Protein AF-A0A6I1VRX3-F1 (afdb_monomer)

Solvent-accessible surface area (backbone atoms only — not comparable to full-atom values): 8539 Å² total; per-residue (Å²): 140,85,86,84,82,84,82,81,81,80,79,81,80,75,81,74,79,74,73,78,70,77,89,48,96,76,66,71,58,45,44,24,51,30,43,34,38,36,75,83,79,39,75,44,44,33,45,35,41,35,40,69,36,66,92,73,33,44,65,95,74,41,26,43,27,34,39,35,39,36,40,33,59,69,88,88,53,74,51,46,29,44,35,40,33,48,27,58,62,52,38,30,47,32,42,41,31,39,71,46,81,92,44,66,44,41,33,35,42,30,46,32,42,55,48,76,49,67,48,100,86,69,52,74,46,40,35,41,40,33,41,37,45,15,65,59,25,91,82,51,35,39,35,41,36,44,26,41,49,56,83,85,129

Nearest PDB structures (foldseek):
  4kr8-assembly1_B  TM=3.207E-01  e=2.478E+00  Salmonella enterica subsp. enterica serovar Typhi

Sequence (153 aa):
MNTLVVALSLAFTGSALADTAVNDPLYITGNYKCTGFDSHDGAFKGDLSVKVNEKSSNFSQNFGAYTFTLEVDLGGDKATYSGYAAAQGQQLAMYFANDSQEAATDRGIGLATITRDQDSKGQYTTTLHKSYYAPDYNGGGHGTETCIKIPQV

Secondary structure (DSSP, 8-state):
------------------------TTS--EEEEEEEEETTTEEEEEEEEEEE-GGG-BGGGTEEEEEEEEEEE-SSSEEEEEEEEEEETTEEEEEEEES-GGGTT-EEEEEEEEEEEE-TTS-EEEEEEEEEEETTSTTSEEEEEEEEEPPP-

Structure (mmCIF, N/CA/C/O backbone):
data_AF-A0A6I1VRX3-F1
#
_entry.id   AF-A0A6I1VRX3-F1
#
loop_
_atom_site.group_PDB
_atom_site.id
_atom_site.type_symbol
_atom_site.label_atom_id
_atom_site.label_alt_id
_atom_site.label_comp_id
_atom_site.label_asym_id
_atom_site.label_entity_id
_atom_site.label_seq_id
_atom_site.pdbx_PDB_ins_code
_atom_site.Cartn_x
_atom_site.Cartn_y
_atom_site.Cartn_z
_atom_site.occupancy
_atom_site.B_iso_or_equiv
_atom_site.auth_seq_id
_atom_site.auth_comp_id
_atom_site.auth_asym_id
_atom_site.auth_atom_id
_atom_site.pdbx_PDB_model_num
ATOM 1 N N . MET A 1 1 ? -38.979 41.528 54.399 1.00 39.50 1 MET A N 1
ATOM 2 C CA . MET A 1 1 ? -37.859 41.876 53.498 1.00 39.50 1 MET A CA 1
ATOM 3 C C . MET A 1 1 ? -37.522 40.615 52.715 1.00 39.50 1 MET A C 1
ATOM 5 O O . MET A 1 1 ? -36.886 39.735 53.272 1.00 39.50 1 MET A O 1
ATOM 9 N N . ASN A 1 2 ? -38.065 40.465 51.502 1.00 38.88 2 ASN A N 1
ATOM 10 C CA . ASN A 1 2 ? -37.847 39.292 50.647 1.00 38.88 2 ASN A CA 1
ATOM 11 C C . ASN A 1 2 ? -36.835 39.670 49.565 1.00 38.88 2 ASN A C 1
ATOM 13 O O . ASN A 1 2 ? -37.151 40.473 48.690 1.00 38.88 2 ASN A O 1
ATOM 17 N N . THR A 1 3 ? -35.630 39.116 49.637 1.00 44.69 3 THR A N 1
ATOM 18 C CA . THR A 1 3 ? -34.589 39.339 48.631 1.00 44.69 3 THR A CA 1
ATOM 19 C C . THR A 1 3 ? -34.730 38.283 47.538 1.00 44.69 3 THR A C 1
ATOM 21 O O . THR A 1 3 ? -34.543 37.095 47.787 1.00 44.69 3 THR A O 1
ATOM 24 N N . LEU A 1 4 ? -35.099 38.721 46.334 1.00 44.62 4 LEU A N 1
ATOM 25 C CA . LEU A 1 4 ? -35.173 37.901 45.128 1.00 44.62 4 LEU A CA 1
ATOM 26 C C . LEU A 1 4 ? -33.768 37.820 44.508 1.00 44.62 4 LEU A C 1
ATOM 28 O O . LEU A 1 4 ? -33.216 38.844 44.111 1.00 44.62 4 LEU A O 1
ATOM 32 N N . VAL A 1 5 ? -33.179 36.625 44.436 1.00 51.41 5 VAL A N 1
ATOM 33 C CA . VAL A 1 5 ? -31.907 36.390 43.732 1.00 51.41 5 VAL A CA 1
ATOM 34 C C . VAL A 1 5 ? -32.227 35.856 42.340 1.00 51.41 5 VAL A C 1
ATOM 36 O O . VAL A 1 5 ? -32.733 34.747 42.197 1.00 51.41 5 VAL A O 1
ATOM 39 N N . VAL A 1 6 ? -31.955 36.659 41.311 1.00 48.66 6 VAL A N 1
ATOM 40 C CA . VAL A 1 6 ? -32.050 36.252 39.903 1.00 48.66 6 VAL A CA 1
ATOM 41 C C . VAL A 1 6 ? -30.707 35.644 39.502 1.00 48.66 6 VAL A C 1
ATOM 43 O O . VAL A 1 6 ? -29.707 36.351 39.401 1.00 48.66 6 VAL A O 1
ATOM 46 N N . ALA A 1 7 ? -30.673 34.326 39.308 1.00 52.25 7 ALA A N 1
ATOM 47 C CA . ALA A 1 7 ? -29.506 33.626 38.782 1.00 52.25 7 ALA A CA 1
ATOM 48 C C . ALA A 1 7 ? -29.493 33.734 37.249 1.00 52.25 7 ALA A C 1
ATOM 50 O O . ALA A 1 7 ? -30.360 33.188 36.570 1.00 52.25 7 ALA A O 1
ATOM 51 N N . LEU A 1 8 ? -28.516 34.464 36.711 1.00 54.28 8 LEU A N 1
ATOM 52 C CA . LEU A 1 8 ? -28.296 34.618 35.277 1.00 54.28 8 LEU A CA 1
ATOM 53 C C . LEU A 1 8 ? -27.498 33.407 34.764 1.00 54.28 8 LEU A C 1
ATOM 55 O O . LEU A 1 8 ? -26.299 33.291 35.011 1.00 54.28 8 LEU A O 1
ATOM 59 N N . SER A 1 9 ? -28.164 32.475 34.085 1.00 53.53 9 SER A N 1
ATOM 60 C CA . SER A 1 9 ? -27.520 31.318 33.459 1.00 53.53 9 SER A CA 1
ATOM 61 C C . SER A 1 9 ? -26.802 31.738 32.171 1.00 53.53 9 SER A C 1
ATOM 63 O O . SER A 1 9 ? -27.450 32.002 31.158 1.00 53.53 9 SER A O 1
ATOM 65 N N . LEU A 1 10 ? -25.468 31.789 32.199 1.00 55.69 10 LEU A N 1
ATOM 66 C CA . LEU A 1 10 ? -24.642 31.898 30.995 1.00 55.69 10 LEU A CA 1
ATOM 67 C C . LEU A 1 10 ? -24.677 30.565 30.237 1.00 55.69 10 LEU A C 1
ATOM 69 O O . LEU A 1 10 ? -24.096 29.574 30.677 1.00 55.69 10 LEU A O 1
ATOM 73 N N . ALA A 1 11 ? -25.359 30.541 29.093 1.00 55.69 11 ALA A N 1
ATOM 74 C CA . ALA A 1 11 ? -25.294 29.424 28.162 1.00 55.69 11 ALA A CA 1
ATOM 75 C C . ALA A 1 11 ? -23.930 29.440 27.453 1.00 55.69 11 ALA A C 1
ATOM 77 O O . ALA A 1 11 ? -23.674 30.279 26.591 1.00 55.69 11 ALA A O 1
ATOM 78 N N . PHE A 1 12 ? -23.047 28.512 27.823 1.00 51.78 12 PHE A N 1
ATOM 79 C CA . PHE A 1 12 ? -21.850 28.200 27.046 1.00 51.78 12 PHE A CA 1
ATOM 80 C C . PHE A 1 12 ? -22.278 27.465 25.771 1.00 51.78 12 PHE A C 1
ATOM 82 O O . PHE A 1 12 ? -22.494 26.254 25.778 1.00 51.78 12 PHE A O 1
ATOM 89 N N . THR A 1 13 ? -22.405 28.185 24.659 1.00 54.62 13 THR A N 1
ATOM 90 C CA . THR A 1 13 ? -22.432 27.566 23.330 1.00 54.62 13 THR A CA 1
ATOM 91 C C . THR A 1 13 ? -21.006 27.160 22.974 1.00 54.62 13 THR A C 1
ATOM 93 O O . THR A 1 13 ? -20.253 27.931 22.382 1.00 54.62 13 THR A O 1
ATOM 96 N N . GLY A 1 14 ? -20.604 25.965 23.405 1.00 50.28 14 GLY A N 1
ATOM 97 C CA . GLY A 1 14 ? -19.376 25.342 22.932 1.00 50.28 14 GLY A CA 1
ATOM 98 C C . GLY A 1 14 ? -19.527 24.997 21.455 1.00 50.28 14 GLY A C 1
ATOM 99 O O . GLY A 1 14 ? -20.262 24.077 21.106 1.00 50.28 14 GLY A O 1
ATOM 100 N N . SER A 1 15 ? -18.847 25.738 20.584 1.00 53.59 15 SER A N 1
ATOM 101 C CA . SER A 1 15 ? -18.677 25.358 19.185 1.00 53.59 15 SER A CA 1
ATOM 102 C C . SER A 1 15 ? -17.750 24.145 19.131 1.00 53.59 15 SER A C 1
ATOM 104 O O . SER A 1 15 ? -16.530 24.292 19.119 1.00 53.59 15 SER A O 1
ATOM 106 N N . ALA A 1 16 ? -18.317 22.938 19.137 1.00 53.69 16 ALA A N 1
ATOM 107 C CA . ALA A 1 16 ? -17.581 21.757 18.717 1.00 53.69 16 ALA A CA 1
ATOM 108 C C . ALA A 1 16 ? -17.263 21.941 17.228 1.00 53.69 16 ALA A C 1
ATOM 110 O O . ALA A 1 16 ? -18.161 21.895 16.385 1.00 53.69 16 ALA A O 1
ATOM 111 N N . LEU A 1 17 ? -15.996 22.209 16.910 1.00 50.59 17 LEU A N 1
ATOM 112 C CA . LEU A 1 17 ? -15.488 21.989 15.564 1.00 50.59 17 LEU A CA 1
ATOM 113 C C . LEU A 1 17 ? -15.703 20.500 15.300 1.00 50.59 17 LEU A C 1
ATOM 115 O O . LEU A 1 17 ? -15.038 19.662 15.905 1.00 50.59 17 LEU A O 1
ATOM 119 N N . ALA A 1 18 ? -16.710 20.178 14.493 1.00 45.19 18 ALA A N 1
ATOM 120 C CA . ALA A 1 18 ? -16.880 18.839 13.972 1.00 45.19 18 ALA A CA 1
ATOM 121 C C . ALA A 1 18 ? -15.655 18.569 13.099 1.00 45.19 18 ALA A C 1
ATOM 123 O O . ALA A 1 18 ? -15.613 18.969 11.937 1.00 45.19 18 ALA A O 1
ATOM 124 N N . ASP A 1 19 ? -14.636 17.955 13.695 1.00 45.47 19 ASP A N 1
ATOM 125 C CA . ASP A 1 19 ? -13.648 17.207 12.945 1.00 45.47 19 ASP A CA 1
ATOM 126 C C . ASP A 1 19 ? -14.465 16.192 12.151 1.00 45.47 19 ASP A C 1
ATOM 128 O O . ASP A 1 19 ? -15.148 15.339 12.731 1.00 45.47 19 ASP A O 1
ATOM 132 N N . THR A 1 20 ? -14.575 16.398 10.841 1.00 52.59 20 THR A N 1
ATOM 133 C CA . THR A 1 20 ? -15.321 15.496 9.971 1.00 52.59 20 THR A CA 1
ATOM 134 C C . THR A 1 20 ? -14.533 14.200 9.937 1.00 52.59 20 THR A C 1
ATOM 136 O O . THR A 1 20 ? -13.680 14.010 9.072 1.00 52.59 20 THR A O 1
ATOM 139 N N . ALA A 1 21 ? -14.769 13.354 10.939 1.00 66.94 21 ALA A N 1
ATOM 140 C CA . ALA A 1 21 ? -14.129 12.067 11.076 1.00 66.94 21 ALA A CA 1
ATOM 141 C C . ALA A 1 21 ? -14.324 11.322 9.757 1.00 66.94 21 ALA A C 1
ATOM 143 O O . ALA A 1 21 ? -15.457 11.120 9.315 1.00 66.94 21 ALA A O 1
ATOM 144 N N . VAL A 1 22 ? -13.211 10.982 9.110 1.00 76.25 22 VAL A N 1
ATOM 145 C CA . VAL A 1 22 ? -13.205 10.232 7.855 1.00 76.25 22 VAL A CA 1
ATOM 146 C C . VAL A 1 22 ? -14.096 9.002 8.023 1.00 76.25 22 VAL A C 1
ATOM 148 O O . VAL A 1 22 ? -13.877 8.202 8.937 1.00 76.25 22 VAL A O 1
ATOM 151 N N . ASN A 1 23 ? -15.096 8.842 7.153 1.00 84.88 23 ASN A N 1
ATOM 152 C CA . ASN A 1 23 ? -16.003 7.701 7.197 1.00 84.88 23 ASN A CA 1
ATOM 153 C C . ASN A 1 23 ? -15.308 6.450 6.642 1.00 84.88 23 ASN A C 1
ATOM 155 O O . ASN A 1 23 ? -15.484 6.070 5.485 1.00 84.88 23 ASN A O 1
ATOM 159 N N . ASP A 1 24 ? -14.477 5.834 7.476 1.00 87.81 24 ASP A N 1
ATOM 160 C CA . ASP A 1 24 ? -13.694 4.656 7.129 1.00 87.81 24 ASP A CA 1
ATOM 161 C C . ASP A 1 24 ? -13.683 3.640 8.284 1.00 87.81 24 ASP A C 1
ATOM 163 O O . ASP A 1 24 ? -12.724 3.553 9.058 1.00 87.81 24 ASP A O 1
ATOM 167 N N . PRO A 1 25 ? -14.758 2.844 8.419 1.00 91.44 25 PRO A N 1
ATOM 168 C CA . PRO A 1 25 ? -14.875 1.842 9.477 1.00 91.44 25 PRO A CA 1
ATOM 169 C C . PRO A 1 25 ? -13.882 0.679 9.330 1.00 91.44 25 PRO A C 1
ATOM 171 O O . PRO A 1 25 ? -13.749 -0.122 10.253 1.00 91.44 25 PRO A O 1
ATOM 174 N N . LEU A 1 26 ? -13.177 0.580 8.197 1.00 92.00 26 LEU A N 1
ATOM 175 C CA . LEU A 1 26 ? -12.117 -0.406 7.969 1.00 92.00 26 LEU A CA 1
ATOM 176 C C . LEU A 1 26 ? -10.735 0.094 8.425 1.00 92.00 26 LEU A C 1
ATOM 178 O O . LEU A 1 26 ? -9.780 -0.678 8.430 1.00 92.00 26 LEU A O 1
ATOM 182 N N . TYR A 1 27 ? -10.628 1.360 8.849 1.00 93.56 27 TYR A N 1
ATOM 183 C CA . TYR A 1 27 ? -9.405 1.999 9.349 1.00 93.56 27 TYR A CA 1
ATOM 184 C C . TYR A 1 27 ? -8.236 2.074 8.343 1.00 93.56 27 TYR A C 1
ATOM 186 O O . TYR A 1 27 ? -7.090 2.291 8.745 1.00 93.56 27 TYR A O 1
ATOM 194 N N . ILE A 1 28 ? -8.510 1.970 7.045 1.00 95.94 28 ILE A N 1
ATOM 195 C CA . ILE A 1 28 ? -7.549 1.951 5.932 1.00 95.94 28 ILE A CA 1
ATOM 196 C C . ILE A 1 28 ? -7.056 3.352 5.515 1.00 95.94 28 ILE A C 1
ATOM 198 O O . ILE A 1 28 ? -5.886 3.529 5.188 1.00 95.94 28 ILE A O 1
ATOM 202 N N . THR A 1 29 ? -7.900 4.375 5.524 1.00 96.31 29 THR A N 1
ATOM 203 C CA . THR A 1 29 ? -7.586 5.746 5.093 1.00 96.31 29 THR A CA 1
ATOM 204 C C . THR A 1 29 ? -6.548 6.385 5.998 1.00 96.31 29 THR A C 1
ATOM 206 O O . THR A 1 29 ? -6.711 6.401 7.217 1.00 96.31 29 THR A O 1
ATOM 209 N N . GLY A 1 30 ? -5.499 6.958 5.419 1.00 96.00 30 GLY A N 1
ATOM 210 C CA . GLY A 1 30 ? -4.455 7.673 6.143 1.00 96.00 30 GLY A CA 1
ATOM 211 C C . GLY A 1 30 ? -3.112 7.615 5.431 1.00 96.00 30 GLY A C 1
ATOM 212 O O . GLY A 1 30 ? -3.006 7.127 4.308 1.00 96.00 30 GLY A O 1
ATOM 213 N N . ASN A 1 31 ? -2.087 8.115 6.114 1.00 98.00 31 ASN A N 1
ATOM 214 C CA . ASN A 1 31 ? -0.713 8.097 5.626 1.00 98.00 31 ASN A CA 1
ATOM 215 C C . ASN A 1 31 ? 0.071 6.975 6.308 1.00 98.00 31 ASN A C 1
ATOM 217 O O . ASN A 1 31 ? -0.124 6.717 7.496 1.00 98.00 31 ASN A O 1
ATOM 221 N N . TYR A 1 32 ? 0.967 6.334 5.569 1.00 98.50 32 TYR A N 1
ATOM 222 C CA . TYR A 1 32 ? 1.739 5.178 5.996 1.00 98.50 32 TYR A CA 1
ATOM 223 C C . TYR A 1 32 ? 3.213 5.352 5.634 1.00 98.50 32 TYR A C 1
ATOM 225 O O . TYR A 1 32 ? 3.541 5.938 4.603 1.00 98.50 32 TYR A O 1
ATOM 233 N N . LYS A 1 33 ? 4.092 4.784 6.464 1.00 98.31 33 LYS A N 1
ATOM 234 C CA . LYS A 1 33 ? 5.501 4.557 6.126 1.00 98.31 33 LYS A CA 1
ATOM 235 C C . LYS A 1 33 ? 5.687 3.108 5.710 1.00 98.31 33 LYS A C 1
ATOM 237 O O . LYS A 1 33 ? 5.325 2.208 6.467 1.00 98.31 33 LYS A O 1
ATOM 242 N N . CYS A 1 34 ? 6.251 2.898 4.531 1.00 98.31 34 CYS A N 1
ATOM 243 C CA . CYS A 1 34 ? 6.407 1.590 3.920 1.00 98.31 34 CYS A CA 1
ATOM 244 C C . CYS A 1 34 ? 7.875 1.187 3.820 1.00 98.31 34 CYS A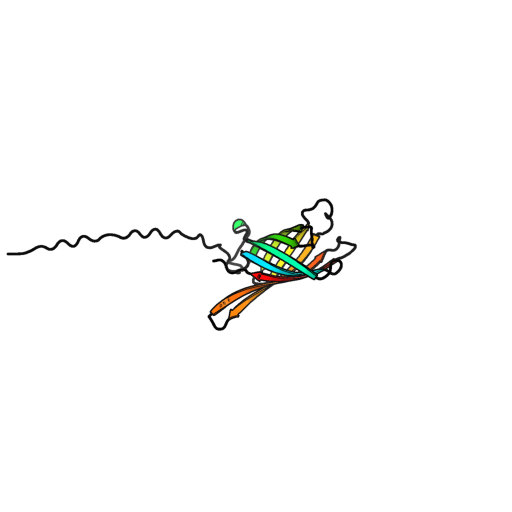 C 1
ATOM 246 O O . CYS A 1 34 ? 8.743 1.990 3.471 1.00 98.31 34 CYS A O 1
ATOM 248 N N . THR A 1 35 ? 8.130 -0.094 4.054 1.00 98.06 35 THR A N 1
ATOM 249 C CA . THR A 1 35 ? 9.322 -0.786 3.562 1.00 98.06 35 THR A CA 1
ATOM 250 C C . THR A 1 35 ? 8.886 -1.895 2.629 1.00 98.06 35 THR A C 1
ATOM 252 O O . THR A 1 35 ? 7.907 -2.589 2.919 1.00 98.06 35 THR A O 1
ATOM 255 N N . GLY A 1 36 ? 9.620 -2.090 1.545 1.00 96.75 36 GLY A N 1
ATOM 256 C CA . GLY A 1 36 ? 9.296 -3.109 0.565 1.00 96.75 36 GLY A CA 1
ATOM 257 C C . GLY A 1 36 ? 10.518 -3.727 -0.083 1.00 96.75 36 GLY A C 1
ATOM 258 O O . GLY A 1 36 ? 11.658 -3.351 0.194 1.00 96.75 36 GLY A O 1
ATOM 259 N N . PHE A 1 37 ? 10.242 -4.708 -0.927 1.00 96.81 37 PHE A N 1
ATOM 260 C CA . PHE A 1 37 ? 11.207 -5.378 -1.780 1.00 96.81 37 PHE A CA 1
ATOM 261 C C . PHE A 1 37 ? 10.568 -5.592 -3.147 1.00 96.81 37 PHE A C 1
ATOM 263 O O . PHE A 1 37 ? 9.454 -6.115 -3.208 1.00 96.81 37 PHE A O 1
ATOM 270 N N . ASP A 1 38 ? 11.269 -5.202 -4.204 1.00 95.38 38 ASP A N 1
ATOM 271 C CA . ASP A 1 38 ? 10.963 -5.543 -5.590 1.00 95.38 38 ASP A CA 1
ATOM 272 C C . ASP A 1 38 ? 11.997 -6.547 -6.123 1.00 95.38 38 ASP A C 1
ATOM 27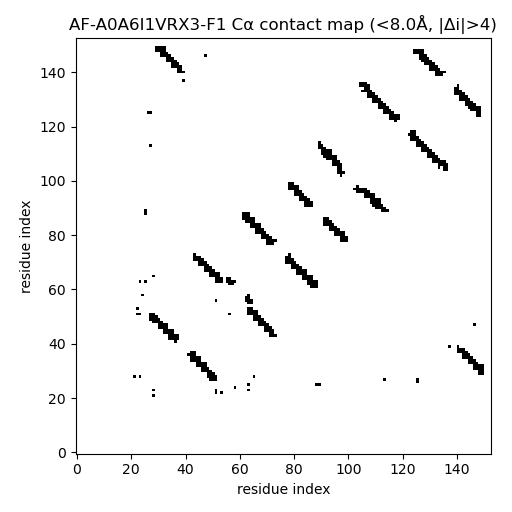4 O O . ASP A 1 38 ? 13.176 -6.511 -5.763 1.00 95.38 38 ASP A O 1
ATOM 278 N N . SER A 1 39 ? 11.554 -7.465 -6.978 1.00 95.88 39 SER A N 1
ATOM 279 C CA . SER A 1 39 ? 12.396 -8.521 -7.543 1.00 95.88 39 SER A CA 1
ATOM 280 C C . SER A 1 39 ? 13.531 -8.027 -8.448 1.00 95.88 39 SER A C 1
ATOM 282 O O . SER A 1 39 ? 14.510 -8.753 -8.616 1.00 95.88 39 SER A O 1
ATOM 284 N N . HIS A 1 40 ? 13.404 -6.832 -9.029 1.00 92.12 40 HIS A N 1
ATOM 285 C CA . HIS A 1 40 ? 14.399 -6.200 -9.899 1.00 92.12 40 HIS A CA 1
ATOM 286 C C . HIS A 1 40 ? 15.167 -5.095 -9.173 1.00 92.12 40 HIS A C 1
ATOM 288 O O . HIS A 1 40 ? 16.389 -5.035 -9.294 1.00 92.12 40 HIS A O 1
ATOM 294 N N . ASP A 1 41 ? 14.473 -4.276 -8.379 1.00 90.38 41 ASP A N 1
ATOM 295 C CA . ASP A 1 41 ? 15.063 -3.081 -7.752 1.00 90.38 41 ASP A CA 1
ATOM 296 C C . ASP A 1 41 ? 15.535 -3.303 -6.306 1.00 90.38 41 ASP A C 1
ATOM 298 O O . ASP A 1 41 ? 16.238 -2.475 -5.722 1.00 90.38 41 ASP A O 1
ATOM 302 N N . GLY A 1 42 ? 15.199 -4.449 -5.712 1.00 94.06 42 GLY A N 1
ATOM 303 C CA . GLY A 1 42 ? 15.594 -4.802 -4.357 1.00 94.06 42 GLY A CA 1
ATOM 304 C C . GLY A 1 42 ? 14.802 -4.050 -3.287 1.00 94.06 42 GLY A C 1
ATOM 305 O O . GLY A 1 42 ? 13.611 -3.777 -3.429 1.00 94.06 42 GLY A O 1
ATOM 306 N N . ALA A 1 43 ? 15.441 -3.784 -2.146 1.00 95.94 43 ALA A N 1
ATOM 307 C CA . ALA A 1 43 ? 14.772 -3.177 -0.998 1.00 95.94 43 ALA A CA 1
ATOM 308 C C . ALA A 1 43 ? 14.536 -1.672 -1.196 1.00 95.94 43 ALA A C 1
ATOM 310 O O . ALA A 1 43 ? 15.457 -0.942 -1.556 1.00 95.94 43 ALA A O 1
ATOM 311 N N . PHE A 1 44 ? 13.341 -1.195 -0.848 1.00 94.69 44 PHE A N 1
ATOM 312 C CA . PHE A 1 44 ? 12.967 0.214 -0.964 1.00 94.69 44 PHE A CA 1
ATOM 313 C C . PHE A 1 44 ? 12.193 0.727 0.254 1.00 94.69 44 PHE A C 1
ATOM 315 O O . PHE A 1 44 ? 11.696 -0.033 1.096 1.00 94.69 44 PHE A O 1
ATOM 322 N N . LYS A 1 45 ? 12.081 2.054 0.337 1.00 96.75 45 LYS A N 1
ATOM 323 C CA . LYS A 1 45 ? 11.212 2.763 1.281 1.00 96.75 45 LYS A CA 1
ATOM 324 C C . LYS A 1 45 ? 10.226 3.624 0.514 1.00 96.75 45 LYS A C 1
ATOM 326 O O . LYS A 1 45 ? 10.566 4.154 -0.541 1.00 96.75 45 LYS A O 1
ATOM 331 N N . GLY A 1 46 ? 9.037 3.795 1.075 1.00 97.00 46 GLY A N 1
ATOM 332 C CA . GLY A 1 46 ? 8.050 4.676 0.476 1.00 97.00 46 GLY A CA 1
ATOM 333 C C . GLY A 1 46 ? 7.047 5.259 1.454 1.00 97.00 46 GLY A C 1
ATOM 334 O O . GLY A 1 46 ? 6.908 4.802 2.590 1.00 97.00 46 GLY A O 1
ATOM 335 N N . ASP A 1 47 ? 6.345 6.271 0.967 1.00 98.19 47 ASP A N 1
ATOM 336 C CA . ASP A 1 47 ? 5.296 6.998 1.662 1.00 98.19 47 ASP A CA 1
ATOM 337 C C . ASP A 1 47 ? 3.973 6.765 0.939 1.00 98.19 47 ASP A C 1
ATOM 339 O O . ASP A 1 47 ? 3.796 7.182 -0.204 1.00 98.19 47 ASP A O 1
ATOM 343 N N . LEU A 1 48 ? 3.045 6.076 1.602 1.00 98.69 48 LEU A N 1
ATOM 344 C CA . LEU A 1 48 ? 1.742 5.725 1.039 1.00 98.69 48 LEU A CA 1
ATOM 345 C C . LEU A 1 48 ? 0.656 6.609 1.653 1.00 98.69 48 LEU A C 1
ATOM 347 O O . LEU A 1 48 ? 0.504 6.661 2.872 1.00 98.69 48 LEU A O 1
ATOM 351 N N . SER A 1 49 ? -0.145 7.258 0.814 1.00 98.44 49 SER A N 1
ATOM 352 C CA . SER A 1 49 ? -1.343 7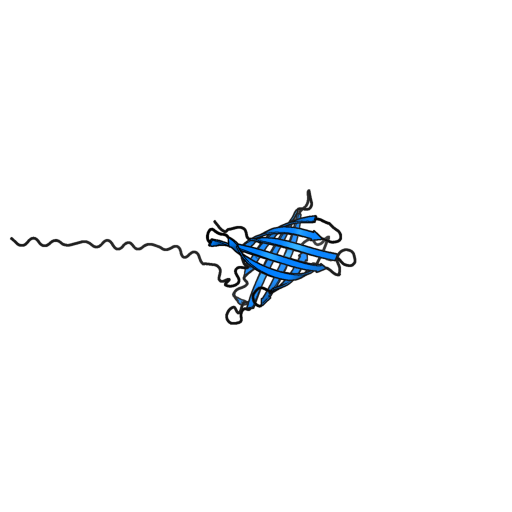.993 1.216 1.00 98.44 49 SER A CA 1
ATOM 353 C C . SER A 1 49 ? -2.574 7.314 0.637 1.00 98.44 49 SER A C 1
ATOM 355 O O . SER A 1 49 ? -2.682 7.166 -0.577 1.00 98.44 49 SER A O 1
ATOM 357 N N . VAL A 1 50 ? -3.506 6.902 1.494 1.00 98.31 50 VAL A N 1
ATOM 358 C CA . VAL A 1 50 ? -4.744 6.213 1.109 1.00 98.31 50 VAL A CA 1
ATOM 359 C C . VAL A 1 50 ? -5.938 7.072 1.483 1.00 98.31 50 VAL A C 1
ATOM 361 O O . VAL A 1 50 ? -5.993 7.595 2.593 1.00 98.31 50 VAL A O 1
ATOM 364 N N . LYS A 1 51 ? -6.915 7.186 0.580 1.00 97.62 51 LYS A N 1
ATOM 365 C CA . LYS A 1 51 ? -8.168 7.925 0.778 1.00 97.62 51 LYS A CA 1
ATOM 366 C C . LYS A 1 51 ? -9.362 7.057 0.412 1.00 97.62 51 LYS A C 1
ATOM 368 O O . LYS A 1 51 ? -9.365 6.431 -0.647 1.00 97.62 51 LYS A O 1
ATOM 373 N N . VAL A 1 52 ? -10.387 7.058 1.258 1.00 97.31 52 VAL A N 1
ATOM 374 C CA . VAL A 1 52 ? -11.682 6.444 0.951 1.00 97.31 52 VAL A CA 1
ATOM 375 C C . VAL A 1 52 ? -12.404 7.216 -0.158 1.00 97.31 52 VAL A C 1
ATOM 377 O O . VAL A 1 52 ? -12.457 8.444 -0.169 1.00 97.31 52 VAL A O 1
ATOM 380 N N . ASN A 1 53 ? -12.999 6.480 -1.090 1.00 96.88 53 ASN A N 1
ATOM 381 C CA . ASN A 1 53 ? -14.005 6.974 -2.018 1.00 96.88 53 ASN A CA 1
ATOM 382 C C . ASN A 1 53 ? -15.386 6.631 -1.446 1.00 96.88 53 ASN A C 1
ATOM 384 O O . ASN A 1 53 ? -15.944 5.565 -1.716 1.00 96.88 53 ASN A O 1
ATOM 388 N N . GLU A 1 54 ? -15.933 7.536 -0.633 1.00 94.00 54 GLU A N 1
ATOM 389 C CA . GLU A 1 54 ? -17.189 7.306 0.097 1.00 94.00 54 GLU A CA 1
ATOM 390 C C . GLU A 1 54 ? -18.362 7.012 -0.842 1.00 94.00 54 GLU A C 1
ATOM 392 O O . GLU A 1 54 ? -19.161 6.121 -0.574 1.00 94.00 54 GLU A O 1
ATOM 397 N N . LYS A 1 55 ? -18.425 7.701 -1.989 1.00 95.06 55 LYS A N 1
ATOM 398 C CA . LYS A 1 55 ? -19.499 7.536 -2.985 1.00 95.06 55 LYS A CA 1
ATOM 399 C C . LYS A 1 55 ? -19.534 6.142 -3.604 1.00 95.06 55 LYS A C 1
ATOM 401 O O . LYS A 1 55 ? -20.588 5.708 -4.054 1.00 95.06 55 LYS A O 1
ATOM 406 N N . SER A 1 56 ? -18.381 5.482 -3.668 1.00 96.88 56 SER A N 1
ATOM 407 C CA . SER A 1 56 ? -18.240 4.147 -4.255 1.00 96.88 56 SER A CA 1
ATOM 408 C C . SER A 1 56 ? -18.159 3.052 -3.192 1.00 96.88 56 SER A C 1
ATOM 410 O O . SER A 1 56 ? -18.087 1.879 -3.539 1.00 96.88 56 SER A O 1
ATOM 412 N N . SER A 1 57 ? -18.159 3.417 -1.908 1.00 97.38 57 SER A N 1
ATOM 413 C CA . SER A 1 57 ? -18.077 2.475 -0.793 1.00 97.38 57 SER A CA 1
ATOM 414 C C . SER A 1 57 ? -19.468 2.026 -0.348 1.00 97.38 57 SER A C 1
ATOM 416 O O . SER A 1 57 ? -20.445 2.766 -0.432 1.00 97.38 57 SER A O 1
ATOM 418 N N . ASN A 1 58 ? -19.555 0.804 0.170 1.00 96.12 58 ASN A N 1
ATOM 419 C CA . ASN A 1 58 ? -20.766 0.246 0.757 1.00 96.12 58 ASN A CA 1
ATOM 420 C C . ASN A 1 58 ? -20.406 -0.484 2.054 1.00 96.12 58 ASN A C 1
ATOM 422 O O . ASN A 1 58 ? -20.393 -1.715 2.140 1.00 96.12 58 ASN A O 1
ATOM 426 N N . PHE A 1 59 ? -20.110 0.302 3.087 1.00 94.81 59 PHE A N 1
ATOM 427 C CA . PHE A 1 59 ? -19.655 -0.229 4.369 1.00 94.81 59 PHE A CA 1
ATOM 428 C C . PHE A 1 59 ? -20.708 -1.073 5.095 1.00 94.81 59 PHE A C 1
ATOM 430 O O . PHE A 1 59 ? -20.340 -1.940 5.881 1.00 94.81 59 PHE A O 1
ATOM 437 N N . SER A 1 60 ? -21.998 -0.914 4.772 1.00 93.31 60 SER A N 1
ATOM 438 C CA . SER A 1 60 ? -23.051 -1.814 5.271 1.00 93.31 60 SER A CA 1
ATOM 439 C C . SER A 1 60 ? -22.858 -3.271 4.822 1.00 93.31 60 SER A C 1
ATOM 441 O O . SER A 1 60 ? -23.338 -4.188 5.480 1.00 93.31 60 SER A O 1
ATOM 443 N N . GLN A 1 61 ? -22.114 -3.485 3.731 1.00 94.62 61 GLN A N 1
ATOM 444 C CA . GLN A 1 61 ? -21.731 -4.796 3.199 1.00 94.62 61 GLN A CA 1
ATOM 445 C C . GLN A 1 61 ? -20.232 -5.082 3.370 1.00 94.62 61 GLN A C 1
ATOM 447 O O . GLN A 1 61 ? -19.689 -5.977 2.721 1.00 94.62 61 GLN A O 1
ATOM 452 N N . ASN A 1 62 ? -19.558 -4.339 4.256 1.00 93.62 62 ASN A N 1
ATOM 453 C CA . ASN A 1 62 ? -18.124 -4.464 4.512 1.00 93.62 62 ASN A CA 1
ATOM 454 C C . ASN A 1 62 ? -17.252 -4.207 3.264 1.00 93.62 62 ASN A C 1
ATOM 456 O O . ASN A 1 62 ? -16.156 -4.754 3.147 1.00 93.62 62 ASN A O 1
ATOM 460 N N . PHE A 1 63 ? -17.757 -3.388 2.334 1.00 97.38 63 PHE A N 1
ATOM 461 C CA . PHE A 1 63 ? -17.089 -3.037 1.086 1.00 97.38 63 PHE A CA 1
ATOM 462 C C . PHE A 1 63 ? -16.596 -1.588 1.116 1.00 97.38 63 PHE A C 1
ATOM 464 O O . PHE A 1 63 ? -17.389 -0.665 1.327 1.00 97.38 63 PHE A O 1
ATOM 471 N N . GLY A 1 64 ? -15.304 -1.383 0.865 1.00 97.81 64 GLY A N 1
ATOM 472 C CA . GLY A 1 64 ? -14.686 -0.059 0.786 1.00 97.81 64 GLY A CA 1
ATOM 473 C C . GLY A 1 64 ? -13.971 0.148 -0.545 1.00 97.81 64 GLY A C 1
ATOM 474 O O . GLY A 1 64 ? -13.249 -0.729 -1.007 1.00 97.81 64 GLY A O 1
ATOM 475 N N . ALA A 1 65 ? -14.148 1.313 -1.158 1.00 98.44 65 ALA A N 1
ATOM 476 C CA . ALA A 1 65 ? -13.400 1.723 -2.341 1.00 98.44 65 ALA A CA 1
ATOM 477 C C . ALA A 1 65 ? -12.383 2.796 -1.946 1.00 98.44 65 ALA A C 1
ATOM 479 O O . ALA A 1 65 ? -12.724 3.729 -1.220 1.00 98.44 65 ALA A O 1
ATOM 480 N N . TYR A 1 66 ? -11.151 2.691 -2.440 1.00 98.56 66 TYR A N 1
ATOM 481 C CA . TYR A 1 66 ? -10.056 3.583 -2.065 1.00 98.56 66 TYR A CA 1
ATOM 482 C C . TYR A 1 66 ? -9.266 4.047 -3.285 1.00 98.56 66 TYR A C 1
ATOM 484 O O . TYR A 1 66 ? -9.164 3.344 -4.288 1.00 98.56 66 TYR A O 1
ATOM 492 N N . THR A 1 67 ? -8.664 5.221 -3.166 1.00 98.62 67 THR A N 1
ATOM 493 C CA . THR A 1 67 ? -7.603 5.722 -4.048 1.00 98.62 67 THR A CA 1
ATOM 494 C C . THR A 1 67 ? -6.341 5.909 -3.230 1.00 98.62 67 THR A C 1
ATOM 496 O O . THR A 1 67 ? -6.434 6.215 -2.038 1.00 98.62 67 THR A O 1
ATOM 499 N N . PHE A 1 68 ? -5.174 5.772 -3.846 1.00 98.62 68 PHE A N 1
ATOM 500 C CA . PHE A 1 68 ? -3.917 5.982 -3.143 1.00 98.62 68 PHE A CA 1
ATOM 501 C C . PHE A 1 68 ? -2.811 6.522 -4.047 1.00 98.62 68 PHE A C 1
ATOM 503 O O . PHE A 1 68 ? -2.877 6.398 -5.270 1.00 98.62 68 PHE A O 1
ATOM 510 N N . THR A 1 69 ? -1.787 7.071 -3.400 1.00 98.69 69 THR A N 1
ATOM 511 C CA . THR A 1 69 ? -0.504 7.425 -4.007 1.00 98.69 69 THR A CA 1
ATOM 512 C C . THR A 1 69 ? 0.618 6.860 -3.145 1.00 98.69 69 THR A C 1
ATOM 514 O O . THR A 1 69 ? 0.569 6.994 -1.922 1.00 98.69 69 THR A O 1
ATOM 517 N N . LEU A 1 70 ? 1.607 6.230 -3.771 1.00 98.50 70 LEU A N 1
ATOM 518 C CA . LEU A 1 70 ? 2.848 5.776 -3.152 1.00 98.50 70 LEU A CA 1
ATOM 519 C C . LEU A 1 70 ? 4.015 6.563 -3.755 1.00 98.50 70 LEU A C 1
ATOM 521 O O . LEU A 1 70 ? 4.223 6.513 -4.962 1.00 98.50 70 LEU A O 1
ATOM 525 N N . GLU A 1 71 ? 4.786 7.251 -2.921 1.00 97.81 71 GLU A N 1
ATOM 526 C CA . GLU A 1 71 ? 6.073 7.833 -3.314 1.00 97.81 71 GLU A CA 1
ATOM 527 C C . GLU A 1 71 ? 7.202 6.909 -2.854 1.00 97.81 71 GLU A C 1
ATOM 529 O O . GLU A 1 71 ? 7.299 6.611 -1.665 1.00 97.81 71 GLU A O 1
ATOM 534 N N . VAL A 1 72 ? 8.058 6.464 -3.772 1.00 95.44 72 VAL A N 1
ATOM 535 C CA . VAL A 1 72 ? 9.232 5.626 -3.489 1.00 95.44 72 VAL A CA 1
ATOM 536 C C . VAL A 1 72 ? 10.501 6.457 -3.646 1.00 95.44 72 VAL A C 1
ATOM 538 O O . VAL A 1 72 ? 10.678 7.146 -4.652 1.00 95.44 72 VAL A O 1
ATOM 541 N N . ASP A 1 73 ? 11.382 6.383 -2.649 1.00 88.88 73 ASP A N 1
ATOM 542 C CA . ASP A 1 73 ? 12.716 6.989 -2.694 1.00 88.88 73 ASP A CA 1
ATOM 543 C C . ASP A 1 73 ? 13.703 6.017 -3.353 1.00 88.88 73 ASP A C 1
ATOM 545 O O . ASP A 1 73 ? 13.921 4.914 -2.846 1.00 88.88 73 ASP A O 1
ATOM 549 N N . LEU A 1 74 ? 14.292 6.435 -4.477 1.00 80.81 74 LEU A N 1
ATOM 550 C CA . LEU A 1 74 ? 15.240 5.652 -5.272 1.00 80.81 74 LEU A CA 1
ATOM 551 C C . LEU A 1 74 ? 16.685 6.171 -5.144 1.00 80.81 74 LEU A C 1
ATOM 553 O O . LEU A 1 74 ? 17.506 5.965 -6.034 1.00 80.81 74 LEU A O 1
ATOM 557 N N . GLY A 1 75 ? 17.029 6.844 -4.038 1.00 69.31 75 GLY A N 1
ATOM 558 C CA . GLY A 1 75 ? 18.413 7.241 -3.753 1.00 69.31 75 GLY A CA 1
ATOM 559 C C . GLY A 1 75 ? 18.907 8.431 -4.582 1.00 69.31 75 GLY A C 1
ATOM 560 O O . GLY A 1 75 ? 20.097 8.527 -4.877 1.00 69.31 75 GLY A O 1
ATOM 561 N N . GLY A 1 76 ? 18.000 9.339 -4.946 1.00 71.88 76 GLY A N 1
ATOM 562 C CA . GLY A 1 76 ? 18.294 10.561 -5.705 1.00 71.88 76 GLY A CA 1
ATOM 563 C C . GLY A 1 76 ? 17.108 11.028 -6.543 1.00 71.88 76 GLY A C 1
ATOM 564 O O . GLY A 1 76 ? 16.876 12.230 -6.654 1.00 71.88 76 GLY A O 1
ATOM 565 N N . ASP A 1 77 ? 16.317 10.069 -7.020 1.00 79.06 77 ASP A N 1
ATOM 566 C CA . ASP A 1 77 ? 15.064 10.282 -7.736 1.00 79.06 77 ASP A CA 1
ATOM 567 C C . ASP A 1 77 ? 13.866 9.788 -6.915 1.00 79.06 77 ASP A C 1
ATOM 569 O O . ASP A 1 77 ? 14.002 9.034 -5.945 1.00 79.06 77 ASP A O 1
ATOM 573 N N . LYS A 1 78 ? 12.671 10.226 -7.314 1.00 87.31 78 LYS A N 1
ATOM 574 C CA . LYS A 1 78 ? 11.401 9.758 -6.760 1.00 87.31 78 LYS A CA 1
ATOM 575 C C . LYS A 1 78 ? 10.573 9.101 -7.850 1.00 87.31 78 LYS A C 1
ATOM 577 O O . LYS A 1 78 ? 10.377 9.696 -8.908 1.00 87.31 78 LYS A O 1
ATOM 582 N N . ALA A 1 79 ? 10.026 7.929 -7.554 1.00 92.81 79 ALA A N 1
ATOM 583 C CA . ALA A 1 79 ? 8.958 7.339 -8.349 1.00 92.81 79 ALA A CA 1
ATOM 584 C C . ALA A 1 79 ? 7.625 7.533 -7.624 1.00 92.81 79 ALA A C 1
ATOM 586 O O . ALA A 1 79 ? 7.523 7.279 -6.422 1.00 92.81 79 ALA A O 1
ATOM 587 N N . THR A 1 80 ? 6.607 7.975 -8.355 1.00 97.12 80 THR A N 1
ATOM 588 C CA . THR A 1 80 ? 5.252 8.130 -7.826 1.00 97.12 80 THR A CA 1
ATOM 589 C C . THR A 1 80 ? 4.345 7.129 -8.508 1.00 97.12 80 THR A C 1
ATOM 591 O O . THR A 1 80 ? 4.331 7.039 -9.733 1.00 97.12 80 THR A O 1
ATOM 594 N N . TYR A 1 81 ? 3.577 6.401 -7.708 1.00 97.81 81 TYR A N 1
ATOM 595 C CA . TYR A 1 81 ? 2.607 5.432 -8.183 1.00 97.81 81 TYR A CA 1
ATOM 596 C C . TYR A 1 81 ? 1.220 5.824 -7.716 1.00 97.81 81 TYR A C 1
ATOM 598 O O . TYR A 1 81 ? 0.969 5.892 -6.509 1.00 97.81 81 TYR A O 1
ATOM 606 N N . SER A 1 82 ? 0.303 6.017 -8.654 1.00 98.56 82 SER A N 1
ATOM 607 C CA . SER A 1 82 ? -1.106 6.236 -8.351 1.00 98.56 82 SER A CA 1
ATOM 608 C C . SER A 1 82 ? -1.920 4.964 -8.566 1.00 98.56 82 SER A C 1
ATOM 610 O O . SER A 1 82 ? -1.618 4.117 -9.413 1.00 98.56 82 S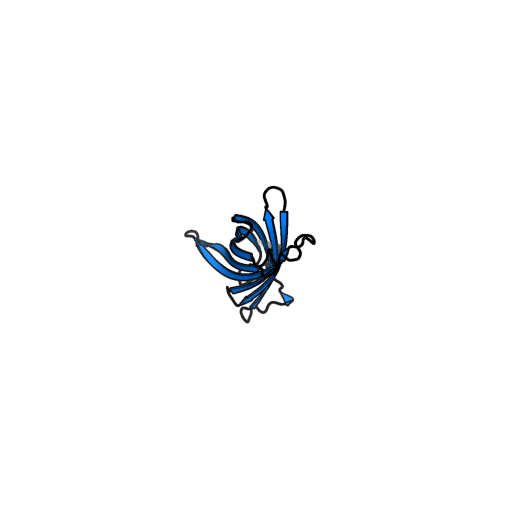ER A O 1
ATOM 612 N N . GLY A 1 83 ? -2.982 4.809 -7.779 1.00 98.44 83 GLY A N 1
ATOM 613 C CA . GLY A 1 83 ? -3.776 3.595 -7.82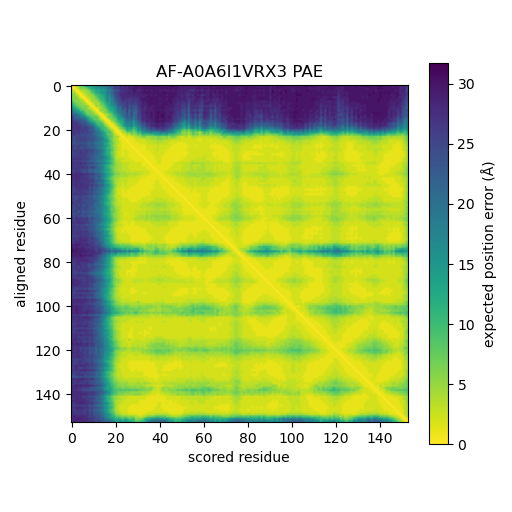3 1.00 98.44 83 GLY A CA 1
ATOM 614 C C . GLY A 1 83 ? -5.127 3.680 -7.136 1.00 98.44 83 GLY A C 1
ATOM 615 O O . GLY A 1 83 ? -5.542 4.705 -6.586 1.00 98.44 83 GLY A O 1
ATOM 616 N N . TYR A 1 84 ? -5.828 2.556 -7.185 1.00 98.81 84 TYR A N 1
ATOM 617 C CA . TYR A 1 84 ? -7.124 2.366 -6.549 1.00 98.81 84 TYR A CA 1
ATOM 618 C C . TYR A 1 84 ? -7.245 0.958 -5.984 1.00 98.81 84 TYR A C 1
ATOM 620 O O . TYR A 1 84 ? -6.564 0.029 -6.422 1.00 98.81 84 TYR A O 1
ATOM 628 N N . ALA A 1 85 ? -8.108 0.802 -4.987 1.00 98.75 85 ALA A N 1
ATOM 629 C CA . ALA A 1 85 ? -8.315 -0.464 -4.313 1.00 98.75 85 ALA A CA 1
ATOM 630 C C . ALA A 1 85 ? -9.789 -0.725 -4.008 1.00 98.75 85 ALA A C 1
ATOM 632 O O . ALA A 1 85 ? -10.553 0.195 -3.707 1.00 98.75 85 ALA A O 1
ATOM 633 N N . ALA A 1 86 ? -10.158 -2.000 -4.050 1.00 98.69 86 ALA A N 1
ATOM 634 C CA . ALA A 1 86 ? -11.433 -2.511 -3.577 1.00 98.69 86 ALA A CA 1
ATOM 635 C C . ALA A 1 86 ? -11.175 -3.404 -2.362 1.00 98.69 86 ALA A C 1
ATOM 637 O O . ALA A 1 86 ? -10.422 -4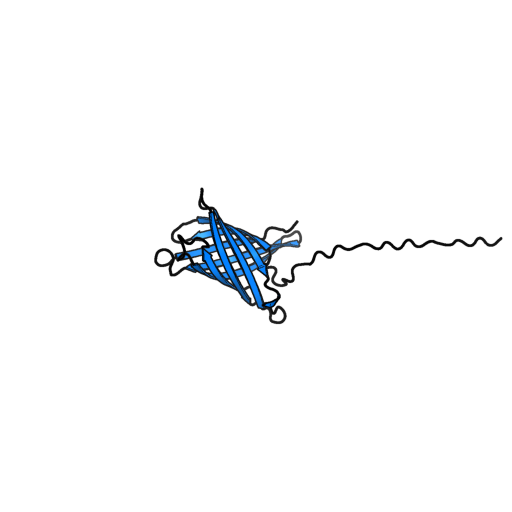.376 -2.454 1.00 98.69 86 ALA A O 1
ATOM 638 N N . ALA A 1 87 ? -11.786 -3.061 -1.234 1.00 98.44 87 ALA A N 1
ATOM 639 C CA . ALA A 1 87 ? -11.678 -3.790 0.015 1.00 98.44 87 ALA A CA 1
ATOM 640 C C . ALA A 1 87 ? -12.946 -4.597 0.288 1.00 98.44 87 ALA A C 1
ATOM 642 O O . ALA A 1 87 ? -14.052 -4.072 0.158 1.00 98.44 87 ALA A O 1
ATOM 643 N N . GLN A 1 88 ? -12.770 -5.836 0.739 1.00 97.94 88 GLN A N 1
ATOM 644 C CA . GLN A 1 88 ? -13.810 -6.635 1.379 1.00 97.94 88 GLN A CA 1
ATOM 645 C C 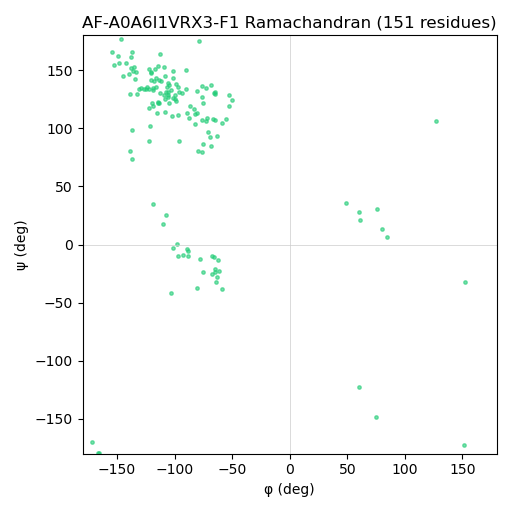. GLN A 1 88 ? -13.310 -7.019 2.773 1.00 97.94 88 GLN A C 1
ATOM 647 O O . GLN A 1 88 ? -12.465 -7.905 2.934 1.00 97.94 88 GLN A O 1
ATOM 652 N N . GLY A 1 89 ? -13.805 -6.323 3.796 1.00 95.50 89 GLY A N 1
ATOM 653 C CA . GLY A 1 89 ? -13.241 -6.394 5.140 1.00 95.50 89 GLY A CA 1
ATOM 654 C C . GLY A 1 89 ? -11.779 -5.960 5.169 1.00 95.50 89 GLY A C 1
ATOM 655 O O . GLY A 1 89 ? -11.454 -4.843 4.788 1.00 95.50 89 GLY A O 1
ATOM 656 N N . GLN A 1 90 ? -10.899 -6.845 5.636 1.00 95.38 90 GLN A N 1
ATOM 657 C CA . GLN A 1 90 ? -9.468 -6.553 5.787 1.00 95.38 90 GLN A CA 1
ATOM 658 C C . GLN A 1 90 ? -8.636 -6.878 4.537 1.00 95.38 90 GLN A C 1
ATOM 660 O O . GLN A 1 90 ? -7.443 -6.593 4.525 1.00 95.38 90 GLN A O 1
ATOM 665 N N . GLN A 1 91 ? -9.239 -7.457 3.494 1.00 98.38 91 GLN A N 1
ATOM 666 C CA . GLN A 1 91 ? -8.546 -7.785 2.247 1.00 98.38 91 GLN A CA 1
ATOM 667 C C . GLN A 1 91 ? -8.774 -6.697 1.206 1.00 98.38 91 GLN A C 1
ATOM 669 O O . GLN A 1 91 ? -9.914 -6.279 1.008 1.00 98.38 91 GLN A O 1
ATOM 674 N N . LEU A 1 92 ? -7.716 -6.293 0.504 1.00 98.50 92 LEU A N 1
ATOM 675 C CA . LEU A 1 92 ? -7.772 -5.338 -0.598 1.00 98.50 92 LEU A CA 1
ATOM 676 C C . LEU A 1 92 ? -7.206 -5.963 -1.869 1.00 98.50 92 LEU A C 1
ATOM 678 O O . LEU A 1 92 ? -6.108 -6.516 -1.855 1.00 98.50 92 LEU A O 1
ATOM 682 N N . ALA A 1 93 ? -7.917 -5.798 -2.978 1.00 98.81 93 ALA A N 1
ATOM 683 C CA . ALA A 1 93 ? -7.332 -5.884 -4.309 1.00 98.81 93 ALA A CA 1
ATOM 684 C C . ALA A 1 93 ? -6.944 -4.470 -4.748 1.00 98.81 93 ALA A C 1
ATOM 686 O O . ALA A 1 93 ? -7.752 -3.548 -4.632 1.00 98.81 93 ALA A O 1
ATOM 687 N N . MET A 1 94 ? -5.719 -4.290 -5.229 1.00 98.75 94 MET A N 1
ATOM 688 C CA . MET A 1 94 ? -5.135 -2.984 -5.531 1.00 98.75 94 MET A CA 1
ATOM 689 C C . MET A 1 94 ? -4.612 -2.972 -6.962 1.00 98.75 94 MET A C 1
ATOM 691 O O . MET A 1 94 ? -3.910 -3.893 -7.356 1.00 98.75 94 MET A O 1
ATOM 695 N N . TYR A 1 95 ? -4.902 -1.923 -7.719 1.00 98.81 95 TYR A N 1
ATOM 696 C CA . TYR A 1 95 ? -4.198 -1.602 -8.959 1.00 98.81 95 TYR A CA 1
ATOM 697 C C . TYR A 1 95 ? -3.276 -0.413 -8.703 1.00 98.81 95 TYR A C 1
ATOM 699 O O . TYR A 1 95 ? -3.689 0.535 -8.033 1.00 98.81 95 TYR A O 1
ATOM 707 N N . PHE A 1 96 ? -2.064 -0.449 -9.249 1.00 98.44 96 PHE A N 1
ATOM 708 C CA . PHE A 1 96 ? -1.113 0.661 -9.211 1.00 98.44 96 PHE A CA 1
ATOM 709 C C . PHE A 1 96 ? -0.424 0.820 -10.565 1.00 98.44 96 PHE A C 1
ATOM 711 O O . PHE A 1 96 ? -0.251 -0.157 -11.295 1.00 98.44 96 PHE A O 1
ATOM 718 N N . ALA A 1 97 ? -0.011 2.043 -10.877 1.00 97.75 97 ALA A N 1
ATOM 719 C CA . ALA A 1 97 ? 0.831 2.351 -12.023 1.00 97.75 97 ALA A CA 1
ATOM 720 C C . ALA A 1 97 ? 1.782 3.493 -11.680 1.00 97.75 97 ALA A C 1
ATOM 722 O O . ALA A 1 97 ? 1.401 4.400 -10.944 1.00 97.75 97 ALA A O 1
ATOM 723 N N . ASN A 1 98 ? 2.994 3.436 -12.220 1.00 96.31 98 ASN A N 1
ATOM 724 C CA . ASN A 1 98 ? 3.953 4.524 -12.186 1.00 96.31 98 ASN A CA 1
ATOM 725 C C . ASN A 1 98 ? 3.404 5.703 -13.004 1.00 96.31 98 ASN A C 1
ATOM 727 O O . ASN A 1 98 ? 2.937 5.531 -14.133 1.00 96.31 98 ASN A O 1
ATOM 731 N N . ASP A 1 99 ? 3.443 6.899 -12.424 1.00 95.19 99 ASP A N 1
ATOM 732 C CA . ASP A 1 99 ? 2.909 8.116 -13.037 1.00 95.19 99 ASP A CA 1
ATOM 733 C C . ASP A 1 99 ? 3.863 8.688 -14.109 1.00 95.19 99 ASP A C 1
ATOM 735 O O . ASP A 1 99 ? 3.477 9.562 -14.892 1.00 95.19 99 ASP A O 1
ATOM 739 N N . SER A 1 100 ? 5.108 8.197 -14.171 1.00 91.88 100 SER A N 1
ATOM 740 C CA . SER A 1 100 ? 6.085 8.582 -15.190 1.00 91.88 100 SER A CA 1
ATOM 741 C C . SER A 1 100 ? 5.755 7.983 -16.558 1.00 91.88 100 SER A C 1
ATOM 743 O O . SER A 1 100 ? 5.533 6.782 -16.707 1.00 91.88 100 SER A O 1
ATOM 745 N N . GLN A 1 101 ? 5.832 8.812 -17.603 1.00 86.88 101 GLN A N 1
ATOM 746 C CA . GLN A 1 101 ? 5.712 8.341 -18.988 1.00 86.88 101 GLN A CA 1
ATOM 747 C C . GLN A 1 101 ? 6.896 7.461 -19.414 1.00 86.88 101 GLN A C 1
ATOM 749 O O . GLN A 1 101 ? 6.745 6.625 -20.302 1.00 86.88 101 GLN A O 1
ATOM 754 N N . GLU A 1 102 ? 8.058 7.627 -18.780 1.00 86.56 102 GLU A N 1
ATOM 755 C CA . GLU A 1 102 ? 9.279 6.876 -19.100 1.00 86.56 102 GLU A CA 1
ATOM 756 C C . GLU A 1 102 ? 9.225 5.434 -18.575 1.00 86.56 102 GLU A C 1
ATOM 758 O O . GLU A 1 102 ? 9.866 4.548 -19.135 1.00 86.56 102 GLU A O 1
ATOM 763 N N . ALA A 1 103 ? 8.404 5.185 -17.551 1.00 86.25 103 ALA A N 1
ATOM 764 C CA . ALA A 1 103 ? 8.214 3.885 -16.911 1.00 86.25 103 ALA A CA 1
ATOM 765 C C . ALA A 1 103 ? 6.758 3.393 -17.025 1.00 86.25 103 ALA A C 1
ATOM 767 O O . ALA A 1 103 ? 6.236 2.738 -16.133 1.00 86.25 103 ALA A O 1
ATOM 768 N N . ALA A 1 104 ? 6.069 3.674 -18.136 1.00 86.31 104 ALA A N 1
ATOM 769 C CA . ALA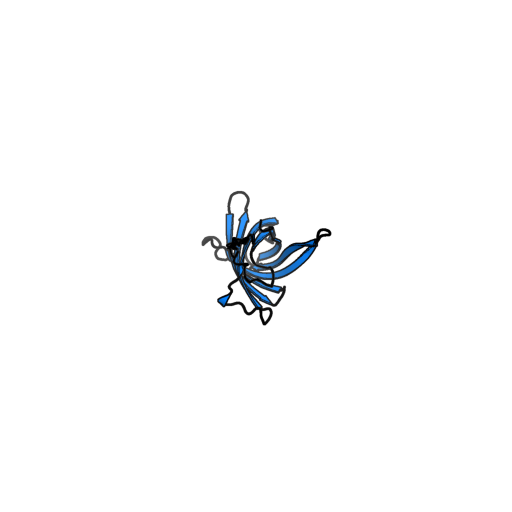 A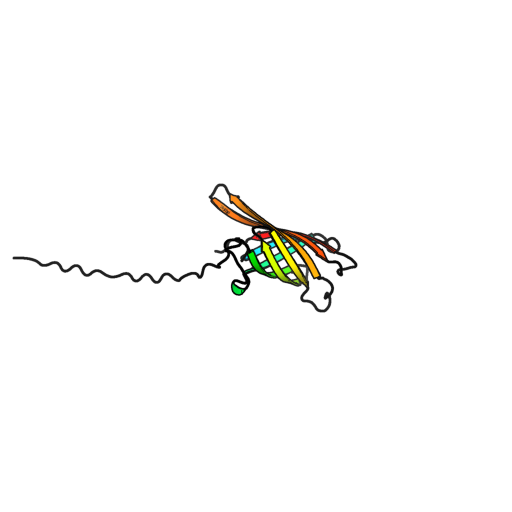 1 104 ? 4.631 3.397 -18.283 1.00 86.31 104 ALA A CA 1
ATOM 770 C C . ALA A 1 104 ? 4.219 1.904 -18.189 1.00 86.31 104 ALA A C 1
ATOM 772 O O . ALA A 1 104 ? 3.025 1.584 -18.104 1.00 86.31 104 ALA A O 1
ATOM 773 N N . THR A 1 105 ? 5.177 0.977 -18.263 1.00 91.69 105 THR A N 1
ATOM 774 C CA . THR A 1 105 ? 4.963 -0.470 -18.079 1.00 91.69 105 THR A CA 1
ATOM 775 C C . THR A 1 105 ? 5.076 -0.916 -16.624 1.00 91.69 105 THR A C 1
ATOM 777 O O . THR A 1 105 ? 4.707 -2.042 -16.299 1.00 91.69 105 THR A O 1
ATOM 780 N N . ASP A 1 106 ? 5.546 -0.039 -15.745 1.00 93.81 106 ASP A N 1
ATOM 781 C CA . ASP A 1 106 ? 5.668 -0.277 -14.319 1.00 93.81 106 ASP A CA 1
ATOM 782 C C . ASP A 1 106 ? 4.309 -0.088 -13.636 1.00 93.81 106 ASP A C 1
ATOM 784 O O . ASP A 1 106 ? 3.926 0.973 -13.142 1.00 93.81 106 ASP A O 1
ATOM 788 N N . ARG A 1 107 ? 3.493 -1.131 -13.748 1.00 96.94 107 ARG A N 1
ATOM 789 C CA . ARG A 1 107 ? 2.122 -1.185 -13.253 1.00 96.94 107 ARG A CA 1
ATOM 790 C C . ARG A 1 107 ? 1.753 -2.620 -12.942 1.00 96.94 107 ARG A C 1
ATOM 792 O O . ARG A 1 107 ? 2.257 -3.561 -13.560 1.00 96.94 107 ARG A O 1
ATOM 799 N N . GLY A 1 108 ? 0.812 -2.801 -12.034 1.00 97.94 108 GLY A N 1
ATOM 800 C CA . GLY A 1 108 ? 0.445 -4.139 -11.619 1.00 97.94 108 GLY A CA 1
ATOM 801 C C . GLY A 1 108 ? -0.771 -4.202 -10.727 1.00 97.94 108 GLY A C 1
ATOM 802 O O . GLY A 1 108 ? -1.502 -3.228 -10.520 1.00 97.94 108 GLY A O 1
ATOM 803 N N . ILE A 1 109 ? -0.966 -5.403 -10.197 1.00 98.62 109 ILE A N 1
ATOM 804 C CA . ILE A 1 109 ? -1.982 -5.684 -9.195 1.00 98.62 109 ILE A CA 1
ATOM 805 C C . ILE A 1 109 ? -1.327 -6.125 -7.895 1.00 98.62 109 ILE A C 1
ATOM 807 O O . ILE A 1 109 ? -0.329 -6.843 -7.894 1.00 98.62 109 ILE A O 1
ATOM 811 N N . GLY A 1 110 ? -1.914 -5.714 -6.781 1.00 98.56 110 GLY A N 1
ATOM 812 C CA . GLY A 1 110 ? -1.555 -6.149 -5.445 1.00 98.56 110 GLY A CA 1
ATOM 813 C C . GLY A 1 110 ? -2.735 -6.799 -4.742 1.00 98.56 110 GLY A C 1
ATOM 814 O O . GLY A 1 110 ? -3.883 -6.395 -4.928 1.00 98.56 110 GLY A O 1
ATOM 815 N N . LEU A 1 111 ? -2.442 -7.777 -3.895 1.00 98.81 111 LEU A N 1
ATOM 816 C CA . LEU A 1 111 ? -3.327 -8.155 -2.804 1.00 98.81 111 LEU A CA 1
ATOM 817 C C . LEU A 1 111 ? -2.724 -7.637 -1.511 1.00 98.81 111 LEU A C 1
ATOM 819 O O . LEU A 1 111 ? -1.545 -7.876 -1.244 1.00 98.81 111 LEU A O 1
ATOM 823 N N . ALA A 1 112 ? -3.540 -6.963 -0.708 1.00 98.69 112 ALA A N 1
ATOM 824 C CA . ALA A 1 112 ? -3.145 -6.527 0.615 1.00 98.69 112 ALA A CA 1
ATOM 825 C C . ALA A 1 112 ? -4.065 -7.060 1.710 1.00 98.69 112 ALA A C 1
ATOM 827 O O . ALA A 1 112 ? -5.252 -7.301 1.495 1.00 98.69 112 ALA A O 1
ATOM 828 N N . THR A 1 113 ? -3.492 -7.240 2.894 1.00 98.56 113 THR A N 1
ATOM 829 C CA . THR A 1 113 ? -4.191 -7.555 4.140 1.00 98.56 113 THR A CA 1
ATOM 830 C C . THR A 1 113 ? -3.941 -6.434 5.135 1.00 98.56 113 THR A C 1
ATOM 832 O O . THR A 1 113 ? -2.805 -5.986 5.296 1.00 98.56 113 THR A O 1
ATOM 835 N N . ILE A 1 114 ? -4.998 -5.993 5.807 1.00 98.06 114 ILE A N 1
ATOM 836 C CA . ILE A 1 114 ? -4.933 -5.032 6.903 1.00 98.06 114 ILE A CA 1
ATOM 837 C C . ILE A 1 114 ? -4.911 -5.792 8.219 1.00 98.06 114 ILE A C 1
ATOM 839 O O . ILE A 1 114 ? -5.760 -6.651 8.452 1.00 98.06 114 ILE A O 1
ATOM 843 N N . THR A 1 115 ? -3.976 -5.442 9.093 1.00 97.38 115 THR A N 1
ATOM 844 C CA . THR A 1 115 ? -4.013 -5.834 10.501 1.00 97.38 115 THR A CA 1
ATOM 845 C C . THR A 1 115 ? -4.186 -4.609 11.377 1.00 97.38 115 THR A C 1
ATOM 847 O O . THR A 1 115 ? -3.835 -3.481 11.005 1.00 97.38 115 THR A O 1
ATOM 850 N N . ARG A 1 116 ? -4.765 -4.831 12.556 1.00 94.81 116 ARG A N 1
ATOM 851 C CA . ARG A 1 116 ? -4.941 -3.794 13.559 1.00 94.81 116 ARG A CA 1
ATOM 852 C C . ARG A 1 116 ? -4.587 -4.351 14.926 1.00 94.81 116 ARG A C 1
ATOM 854 O O . ARG A 1 116 ? -5.395 -5.023 15.559 1.00 94.81 116 ARG A O 1
ATOM 861 N N . ASP A 1 117 ? -3.370 -4.061 15.351 1.00 94.19 117 ASP A N 1
ATOM 862 C CA . ASP A 1 117 ? -2.794 -4.586 16.581 1.00 94.19 117 ASP A CA 1
ATOM 863 C C . ASP A 1 117 ? -2.912 -3.542 17.689 1.00 94.19 117 ASP A C 1
ATOM 865 O O . ASP A 1 117 ? -2.715 -2.350 17.445 1.00 94.19 117 ASP A O 1
ATOM 869 N N . GLN A 1 118 ? -3.267 -3.977 18.897 1.00 95.12 118 GLN A N 1
ATOM 870 C CA . GLN A 1 118 ? -3.367 -3.107 20.065 1.00 95.12 118 GLN A CA 1
ATOM 871 C C . GLN A 1 118 ? -2.180 -3.350 20.995 1.00 95.12 118 GLN A C 1
ATOM 873 O O . GLN A 1 118 ? -1.901 -4.492 21.362 1.00 95.12 118 GLN A O 1
ATOM 878 N N . ASP A 1 119 ? -1.489 -2.285 21.392 1.00 92.38 119 ASP A N 1
ATOM 879 C CA . ASP A 1 119 ? -0.408 -2.377 22.371 1.00 92.38 119 ASP A CA 1
ATOM 880 C C . ASP A 1 119 ? -0.933 -2.483 23.819 1.00 92.38 119 ASP A C 1
ATOM 882 O O . ASP A 1 119 ? -2.128 -2.360 24.101 1.00 92.38 119 ASP A O 1
ATOM 886 N N . SER A 1 120 ? -0.024 -2.681 24.779 1.00 95.44 120 SER A N 1
ATOM 887 C CA . SER A 1 120 ? -0.370 -2.785 26.205 1.00 95.44 120 SER A CA 1
ATOM 888 C C . SER A 1 120 ? -0.929 -1.494 26.819 1.00 95.44 120 SER A C 1
ATOM 890 O O . SER A 1 120 ? -1.440 -1.526 27.938 1.00 95.44 120 SER A O 1
ATOM 892 N N . LYS A 1 121 ? -0.843 -0.361 26.110 1.00 93.81 121 LYS A N 1
ATOM 893 C CA . LYS A 1 121 ? -1.407 0.939 26.501 1.00 93.81 121 LYS A CA 1
ATOM 894 C C . LYS A 1 121 ? -2.759 1.204 25.832 1.00 93.81 121 LYS A C 1
ATOM 896 O O . LYS A 1 121 ? -3.354 2.254 26.065 1.00 93.81 121 LYS A O 1
ATOM 901 N N . GLY A 1 122 ? -3.255 0.266 25.025 1.00 92.81 122 GLY A N 1
ATOM 902 C CA . GLY A 1 122 ? -4.524 0.370 24.321 1.00 92.81 122 GLY A CA 1
ATOM 903 C C . GLY A 1 122 ? -4.452 1.116 22.984 1.00 92.81 122 GLY A C 1
ATOM 904 O O . GLY A 1 122 ? -5.503 1.350 22.382 1.00 92.81 122 GLY A O 1
ATOM 905 N N . GLN A 1 123 ? -3.260 1.485 22.505 1.00 91.50 123 GLN A N 1
ATOM 906 C CA . GLN A 1 123 ? -3.079 2.175 21.230 1.00 91.50 123 GLN A CA 1
ATOM 907 C C . GLN A 1 123 ? -3.116 1.176 20.072 1.00 91.50 123 GLN A C 1
ATOM 909 O O . GLN A 1 123 ? -2.446 0.148 20.105 1.00 91.50 123 GLN A O 1
ATOM 914 N N . TYR A 1 124 ? -3.898 1.494 19.039 1.00 93.50 124 TYR A N 1
ATOM 915 C CA . TYR A 1 124 ? -3.984 0.678 17.832 1.00 93.50 124 TYR A CA 1
ATOM 916 C C . TYR A 1 124 ? -2.961 1.114 16.784 1.00 93.50 124 TYR A C 1
ATOM 918 O O . TYR A 1 124 ? -2.883 2.296 16.441 1.00 93.50 124 TYR A O 1
ATOM 926 N N . THR A 1 125 ? -2.270 0.146 16.194 1.00 95.19 125 THR A N 1
ATOM 927 C CA . THR A 1 125 ? -1.459 0.310 14.987 1.00 95.19 125 THR A CA 1
ATOM 928 C C . THR A 1 125 ? -2.148 -0.402 13.835 1.00 95.19 125 THR A C 1
ATOM 930 O O . THR A 1 125 ? -2.536 -1.558 13.958 1.00 95.19 125 THR A O 1
ATOM 933 N N . THR A 1 126 ? -2.338 0.296 12.717 1.00 97.19 126 THR A N 1
ATOM 934 C CA . THR A 1 126 ? -2.846 -0.306 11.478 1.00 97.19 126 THR A CA 1
ATOM 935 C C . THR A 1 126 ? -1.680 -0.583 10.546 1.00 97.19 126 THR A C 1
ATOM 937 O O . THR A 1 126 ? -0.891 0.326 10.276 1.00 97.19 126 THR A O 1
ATOM 940 N N . THR A 1 127 ? -1.598 -1.809 10.042 1.00 98.38 127 THR A N 1
ATOM 941 C CA . THR A 1 127 ? -0.545 -2.233 9.119 1.00 98.38 127 THR A CA 1
ATOM 942 C C . THR A 1 127 ? -1.170 -2.793 7.852 1.00 98.38 127 THR A C 1
ATOM 944 O O . THR A 1 127 ? -2.109 -3.581 7.915 1.00 98.38 127 THR A O 1
ATOM 947 N N . LEU A 1 128 ? -0.656 -2.375 6.700 1.00 98.62 128 LEU A N 1
ATOM 948 C CA . LEU A 1 128 ? -0.997 -2.921 5.393 1.00 98.62 128 LEU A CA 1
ATOM 949 C C . LEU A 1 128 ? 0.162 -3.797 4.919 1.00 98.62 128 LEU A C 1
ATOM 951 O O . LEU A 1 128 ? 1.286 -3.317 4.774 1.00 98.62 128 LEU A O 1
ATOM 955 N N . HIS A 1 129 ? -0.122 -5.070 4.660 1.00 98.62 129 HIS A N 1
ATOM 956 C CA . HIS A 1 129 ? 0.819 -6.022 4.074 1.00 98.62 129 HIS A CA 1
ATOM 957 C C . HIS A 1 129 ? 0.395 -6.317 2.644 1.00 98.62 129 HIS A C 1
ATOM 959 O O . HIS A 1 129 ? -0.670 -6.897 2.451 1.00 98.62 129 HIS A O 1
ATOM 965 N N . LYS A 1 130 ? 1.196 -5.919 1.655 1.00 98.69 130 LYS A N 1
ATOM 966 C CA . LYS A 1 130 ? 0.907 -6.107 0.229 1.00 98.69 130 LYS A CA 1
ATOM 967 C C . LYS A 1 130 ? 1.882 -7.101 -0.382 1.00 98.69 130 LYS A C 1
ATOM 969 O O . LYS A 1 130 ? 3.079 -7.010 -0.133 1.00 98.69 130 LYS A O 1
ATOM 974 N N . SER A 1 131 ? 1.376 -7.951 -1.262 1.00 98.62 131 SER A N 1
ATOM 975 C CA . SER A 1 131 ? 2.168 -8.649 -2.276 1.00 98.62 131 SER A CA 1
ATOM 976 C C . SER A 1 131 ? 1.629 -8.270 -3.644 1.00 98.62 131 SER A C 1
ATOM 978 O O . SER A 1 131 ? 0.415 -8.133 -3.803 1.00 98.62 131 SER A O 1
ATOM 980 N N . TYR A 1 132 ? 2.500 -8.092 -4.630 1.00 98.56 132 TYR A N 1
ATOM 981 C CA . TYR A 1 132 ? 2.082 -7.659 -5.958 1.00 98.56 132 TYR A CA 1
ATOM 982 C C . TYR A 1 132 ? 2.783 -8.395 -7.090 1.00 98.56 132 TYR A C 1
ATOM 984 O O . TYR A 1 132 ? 3.844 -8.991 -6.912 1.00 98.56 132 TYR A O 1
ATOM 992 N N . TYR A 1 133 ? 2.164 -8.311 -8.264 1.00 98.38 133 TYR A N 1
ATOM 993 C CA . TYR A 1 133 ? 2.703 -8.771 -9.533 1.00 98.38 133 TYR A CA 1
ATOM 994 C C . TYR A 1 133 ? 2.518 -7.681 -10.596 1.00 98.38 133 TYR A C 1
ATOM 996 O O . TYR A 1 133 ? 1.418 -7.144 -10.762 1.00 98.38 133 TYR A O 1
ATOM 1004 N N . ALA A 1 134 ? 3.601 -7.365 -11.300 1.00 97.19 134 ALA A N 1
ATOM 1005 C CA . ALA A 1 134 ? 3.697 -6.358 -12.347 1.00 97.19 134 ALA A CA 1
ATOM 1006 C C . ALA A 1 134 ? 4.180 -7.037 -13.644 1.00 97.19 134 ALA A C 1
ATOM 1008 O O . ALA A 1 134 ? 5.383 -7.154 -13.871 1.00 97.19 134 ALA A O 1
ATOM 1009 N N . PRO A 1 135 ? 3.270 -7.553 -14.489 1.00 96.00 135 PRO A N 1
ATOM 1010 C CA . PRO A 1 135 ? 3.640 -8.424 -15.609 1.00 96.00 135 PRO A CA 1
ATOM 1011 C C . PRO A 1 135 ? 4.506 -7.734 -16.670 1.00 96.00 135 PRO A C 1
ATOM 1013 O O . PRO A 1 135 ? 5.359 -8.379 -17.272 1.00 96.00 135 PRO A O 1
ATOM 1016 N N . ASP A 1 136 ? 4.300 -6.433 -16.879 1.00 93.62 136 ASP A N 1
ATOM 1017 C CA . ASP A 1 136 ? 4.960 -5.674 -17.944 1.00 93.62 136 ASP A CA 1
ATOM 1018 C C . ASP A 1 136 ? 6.263 -4.996 -17.469 1.00 93.62 136 ASP A C 1
ATOM 1020 O O . ASP A 1 136 ? 7.024 -4.471 -18.286 1.00 93.62 136 ASP A O 1
ATOM 1024 N N . TYR A 1 137 ? 6.550 -5.012 -16.162 1.00 91.19 137 TYR A N 1
ATOM 1025 C CA . TYR A 1 137 ? 7.754 -4.400 -15.603 1.00 91.19 137 TYR A CA 1
ATOM 1026 C C . TYR A 1 137 ? 8.958 -5.326 -15.781 1.00 91.19 137 TYR A C 1
ATOM 1028 O O . TYR A 1 137 ? 8.987 -6.420 -15.218 1.00 91.19 137 TYR A O 1
ATOM 1036 N N . ASN A 1 138 ? 9.930 -4.922 -16.606 1.00 88.19 138 ASN A N 1
ATOM 1037 C CA . ASN A 1 138 ? 11.159 -5.679 -16.889 1.00 88.19 138 ASN A CA 1
ATOM 1038 C C . ASN A 1 138 ? 10.930 -7.167 -17.250 1.00 88.19 138 ASN A C 1
ATOM 1040 O O . ASN A 1 138 ? 11.729 -8.036 -16.907 1.00 88.19 138 ASN A O 1
ATOM 1044 N N . GLY A 1 139 ? 9.835 -7.475 -17.959 1.00 89.19 139 GLY A N 1
ATOM 1045 C CA . GLY A 1 139 ? 9.479 -8.848 -18.351 1.00 89.19 139 GLY A CA 1
ATOM 1046 C C . GLY A 1 139 ? 8.816 -9.685 -17.248 1.00 89.19 139 GLY A C 1
ATOM 1047 O O . GLY A 1 139 ? 8.707 -10.904 -17.391 1.00 89.19 139 GLY A O 1
ATOM 1048 N N . GLY A 1 140 ? 8.377 -9.040 -16.167 1.00 92.19 140 GLY A N 1
ATOM 1049 C CA . GLY A 1 140 ? 7.665 -9.633 -15.042 1.00 92.19 140 GLY A CA 1
ATOM 1050 C C . GLY A 1 140 ? 8.343 -9.285 -13.721 1.00 92.19 140 GLY A C 1
ATOM 1051 O O . GLY A 1 140 ? 9.388 -9.842 -13.390 1.00 92.19 140 GLY A O 1
ATOM 1052 N N . GLY A 1 141 ? 7.735 -8.388 -12.951 1.00 93.56 141 GLY A N 1
ATOM 1053 C CA . GLY A 1 141 ? 8.157 -7.994 -11.610 1.00 93.56 141 GLY A CA 1
ATOM 1054 C C . GLY A 1 141 ? 7.200 -8.502 -10.539 1.00 93.56 141 GLY A C 1
ATOM 1055 O O . GLY A 1 141 ? 6.010 -8.717 -10.784 1.00 93.56 141 GLY A O 1
ATOM 1056 N N . HIS A 1 142 ? 7.710 -8.712 -9.335 1.00 97.50 142 HIS A N 1
ATOM 1057 C CA . HIS A 1 142 ? 6.894 -8.974 -8.158 1.00 97.50 142 HIS A CA 1
ATOM 1058 C C . HIS A 1 142 ? 7.581 -8.426 -6.919 1.00 97.50 142 HIS A C 1
ATOM 1060 O O . HIS A 1 142 ? 8.804 -8.322 -6.856 1.00 97.50 142 HIS A O 1
ATOM 1066 N N . GLY A 1 143 ? 6.788 -8.151 -5.896 1.00 97.88 143 GLY A N 1
ATOM 1067 C CA . GLY A 1 143 ? 7.333 -7.612 -4.671 1.00 97.88 143 GLY A CA 1
ATOM 1068 C C . GLY A 1 143 ? 6.367 -7.662 -3.510 1.00 97.88 143 GLY A C 1
ATOM 1069 O O . GLY A 1 143 ? 5.234 -8.144 -3.610 1.00 97.88 143 GLY A O 1
ATOM 1070 N N . THR A 1 144 ? 6.854 -7.162 -2.384 1.00 98.50 144 THR A N 1
ATOM 1071 C CA . THR A 1 144 ? 6.108 -7.091 -1.130 1.00 98.50 144 THR A CA 1
ATOM 1072 C C . THR A 1 144 ? 6.299 -5.741 -0.468 1.00 98.50 144 THR A C 1
ATOM 1074 O O . THR A 1 144 ? 7.369 -5.148 -0.579 1.00 98.50 144 THR A O 1
ATOM 1077 N N . GLU A 1 145 ? 5.289 -5.286 0.264 1.00 98.56 145 GLU A N 1
ATOM 1078 C CA . GLU A 1 145 ? 5.337 -4.073 1.074 1.00 98.56 145 GLU A CA 1
ATOM 1079 C C . GLU A 1 145 ? 4.732 -4.332 2.449 1.00 98.56 145 GLU A C 1
ATOM 1081 O O . GLU A 1 145 ? 3.731 -5.034 2.594 1.00 98.56 145 GLU A O 1
ATOM 1086 N N . THR A 1 146 ? 5.325 -3.720 3.466 1.00 98.75 146 THR A N 1
ATOM 1087 C CA . THR A 1 146 ? 4.718 -3.558 4.785 1.00 98.75 146 THR A CA 1
ATOM 1088 C C . THR A 1 146 ? 4.673 -2.076 5.104 1.00 98.75 146 THR A C 1
ATOM 1090 O O . THR A 1 146 ? 5.710 -1.417 5.181 1.00 98.75 146 THR A O 1
ATOM 1093 N N . CYS A 1 147 ? 3.461 -1.562 5.268 1.00 98.69 147 CYS A N 1
ATOM 1094 C CA . CYS A 1 147 ? 3.161 -0.153 5.450 1.00 98.69 147 CYS A CA 1
ATOM 1095 C C . CYS A 1 147 ? 2.496 0.059 6.807 1.00 98.69 147 CYS A C 1
ATOM 1097 O O . CYS A 1 147 ? 1.413 -0.466 7.058 1.00 98.69 147 CYS A O 1
ATOM 1099 N N . ILE A 1 148 ? 3.119 0.850 7.677 1.00 98.44 148 ILE A N 1
ATOM 1100 C CA . ILE A 1 148 ? 2.618 1.142 9.024 1.00 98.44 148 ILE A CA 1
ATOM 1101 C C . ILE A 1 148 ? 1.964 2.519 9.021 1.00 98.44 148 ILE A C 1
ATOM 1103 O O . ILE A 1 148 ? 2.587 3.506 8.619 1.00 98.44 148 ILE A O 1
ATOM 1107 N N . LYS A 1 149 ? 0.709 2.588 9.472 1.00 97.56 149 LYS A N 1
ATOM 1108 C CA . LYS A 1 149 ? -0.060 3.832 9.513 1.00 97.56 149 LYS A CA 1
ATOM 1109 C C . LYS A 1 149 ? 0.556 4.809 10.504 1.00 97.56 149 LYS A C 1
ATOM 1111 O O . LYS A 1 149 ? 0.795 4.467 11.661 1.00 97.56 149 LYS A O 1
ATOM 1116 N N . ILE A 1 150 ? 0.765 6.041 10.060 1.00 94.69 150 ILE A N 1
ATOM 1117 C CA . ILE A 1 150 ? 1.242 7.134 10.899 1.00 94.69 150 ILE A CA 1
ATOM 1118 C C . ILE A 1 150 ? 0.065 7.613 11.763 1.00 94.69 150 ILE A C 1
ATOM 1120 O O . ILE A 1 150 ? -0.995 7.941 11.209 1.00 94.69 150 ILE A O 1
ATOM 1124 N N . PRO A 1 151 ? 0.223 7.676 13.100 1.00 83.25 151 PRO A N 1
ATOM 1125 C CA . PRO A 1 151 ? -0.783 8.264 13.975 1.00 83.25 151 PRO A CA 1
ATOM 1126 C C . PRO A 1 151 ? -1.138 9.677 13.502 1.00 83.25 151 PRO A C 1
ATOM 1128 O O . PRO A 1 151 ? -0.250 10.489 13.250 1.00 83.25 151 PRO A O 1
ATOM 1131 N N . GLN A 1 152 ? -2.431 9.956 13.346 1.00 65.44 152 GLN A N 1
ATOM 1132 C CA . GLN A 1 152 ? -2.895 11.323 13.121 1.00 65.44 152 GLN A CA 1
ATOM 1133 C C . GLN A 1 152 ? -2.822 12.041 14.477 1.00 65.44 152 GLN A C 1
ATOM 1135 O O . GLN A 1 152 ? -3.361 11.524 15.458 1.00 65.44 152 GLN A O 1
ATOM 1140 N N . VAL A 1 153 ? -2.067 13.139 14.542 1.00 52.31 153 VAL A N 1
ATOM 1141 C CA . VAL A 1 153 ? -1.954 14.023 15.719 1.00 52.31 153 VAL A CA 1
ATOM 1142 C C . VAL A 1 153 ? -3.113 14.998 15.785 1.00 52.31 153 VAL A C 1
ATOM 1144 O O . VAL A 1 153 ? -3.534 15.459 14.702 1.00 52.31 153 VAL A O 1
#

Mean predicted aligned error: 8.2 Å

Foldseek 3Di:
DDDDDDDDDDDPPPPDPPPVPQPDPLPPAAKWWKWKQKPPLGIWIKIKGKHWPPVPADVVQQKTKIKMWIWIDSPPDIWIKTWIWIDRRQKIKIWIATPDPVQRLRIWIKIWGWDWDADPVRDIKIKIKIWIWRCRGVNIMIMIMIIIGDDDD

pLDDT: mean 88.35, std 16.49, range [38.88, 98.81]

Radius of gyration: 22.47 Å; Cα contacts (8 Å, |Δi|>4): 332; chains: 1; bounding box: 56×52×73 Å